Protein AF-A0AAE2YQ61-F1 (afdb_monomer_lite)

Foldseek 3Di:
DVVLVVLLVVLVVVLVVDPDVVLNVLSVVLNVLSPPDDDLVVDDPPDPSSVVVLVSVLVSVVSSVVSPDDDDCVVCVVSVNNVVVVVCPPD

Sequence (91 aa):
MKHGQAIEEWARETMAKTDREAKRERLRRLLAGLHRHPDSASLPVGSPQRILVQSHERNLMQEAVNLGYEPPEQILKEMGLHLALELGVGL

Secondary structure (DSSP, 8-state):
-HHHHHHHHHHHHHHHH---HHHHHHHHHHHHHHTSS--GGGSPTT-HHHHHHHHHHHHHHHHHHHTT----HHHHHHTT-HHHHHTT---

Radius of gyration: 13.6 Å; chains: 1; bounding box: 31×26×37 Å

Organism: NCBI:txid2724909

Structure (mmCIF, N/CA/C/O backbone):
data_AF-A0AAE2YQ61-F1
#
_entry.id   AF-A0AAE2YQ61-F1
#
loop_
_atom_site.group_PDB
_atom_site.id
_atom_site.type_symbol
_atom_site.label_atom_id
_atom_site.label_alt_id
_atom_site.label_comp_id
_atom_site.label_asym_id
_atom_site.label_entity_id
_atom_site.label_seq_id
_atom_site.pdbx_PDB_ins_code
_atom_site.Cartn_x
_atom_site.Cartn_y
_atom_site.Cartn_z
_atom_site.occupancy
_atom_site.B_iso_or_equiv
_atom_site.auth_seq_id
_atom_site.auth_comp_id
_atom_site.auth_asym_id
_atom_site.auth_atom_id
_atom_site.pdbx_PDB_model_num
ATOM 1 N N . MET A 1 1 ? -1.772 -8.290 -8.345 1.00 56.19 1 MET A N 1
ATOM 2 C CA . MET A 1 1 ? -0.551 -8.026 -7.559 1.00 56.19 1 MET A CA 1
ATOM 3 C C . MET A 1 1 ? -0.439 -9.069 -6.464 1.00 56.19 1 MET A C 1
ATOM 5 O O . MET A 1 1 ? -1.403 -9.209 -5.719 1.00 56.19 1 MET A O 1
ATOM 9 N N . LYS A 1 2 ? 0.709 -9.740 -6.291 1.00 61.53 2 LYS A N 1
ATOM 10 C CA . LYS A 1 2 ? 0.945 -10.562 -5.080 1.00 61.53 2 LYS A CA 1
ATOM 11 C C . LYS A 1 2 ? 0.804 -9.733 -3.787 1.00 61.53 2 LYS A C 1
ATOM 13 O O . LYS A 1 2 ? 0.330 -10.241 -2.783 1.00 61.53 2 LYS A O 1
ATOM 18 N N . HIS A 1 3 ? 1.119 -8.437 -3.861 1.00 69.50 3 HIS A N 1
ATOM 19 C CA . HIS A 1 3 ? 1.076 -7.495 -2.733 1.00 69.50 3 HIS A CA 1
ATOM 20 C C . HIS A 1 3 ? -0.304 -6.856 -2.510 1.00 69.50 3 HIS A C 1
ATOM 22 O O . HIS A 1 3 ? -0.670 -6.545 -1.384 1.00 69.50 3 HIS A O 1
ATOM 28 N N . GLY A 1 4 ? -1.101 -6.702 -3.572 1.00 73.00 4 GLY A N 1
ATOM 29 C CA . GLY A 1 4 ? -2.444 -6.118 -3.489 1.00 73.00 4 GLY A CA 1
ATOM 30 C C . GLY A 1 4 ? -3.423 -6.987 -2.700 1.00 73.00 4 GLY A C 1
ATOM 31 O O . GLY A 1 4 ? -4.243 -6.450 -1.966 1.00 73.00 4 GLY A O 1
ATOM 32 N N . GLN A 1 5 ? -3.274 -8.315 -2.774 1.00 79.69 5 GLN A N 1
ATOM 33 C CA . GLN A 1 5 ? -4.059 -9.249 -1.958 1.00 79.69 5 GLN A CA 1
ATOM 34 C C . GLN A 1 5 ? -3.767 -9.091 -0.460 1.00 79.69 5 GLN A C 1
ATOM 36 O O . GLN A 1 5 ? -4.698 -9.075 0.336 1.00 79.69 5 GLN A O 1
ATOM 41 N N . ALA A 1 6 ? -2.501 -8.895 -0.078 1.00 82.19 6 ALA A N 1
ATOM 42 C CA . ALA A 1 6 ? -2.125 -8.692 1.321 1.00 82.19 6 ALA A CA 1
ATOM 43 C C . ALA A 1 6 ? -2.677 -7.370 1.886 1.00 82.19 6 ALA A C 1
ATOM 45 O O . ALA A 1 6 ? -3.177 -7.340 3.010 1.00 82.19 6 ALA A O 1
ATOM 46 N N . ILE A 1 7 ? -2.637 -6.284 1.100 1.00 83.44 7 ILE A N 1
ATOM 47 C CA . ILE A 1 7 ? -3.260 -5.006 1.486 1.00 83.44 7 ILE A CA 1
ATOM 48 C C . ILE A 1 7 ? -4.780 -5.159 1.571 1.00 83.44 7 ILE A C 1
ATOM 50 O O . ILE A 1 7 ? -5.395 -4.621 2.490 1.00 83.44 7 ILE A O 1
ATOM 54 N N . GLU A 1 8 ? -5.396 -5.884 0.635 1.00 86.38 8 GLU A N 1
ATOM 55 C CA . GLU A 1 8 ? -6.839 -6.110 0.631 1.00 86.38 8 GLU A CA 1
ATOM 56 C C . GLU A 1 8 ? -7.302 -6.869 1.881 1.00 86.38 8 GLU A C 1
ATOM 58 O O . GLU A 1 8 ? -8.252 -6.443 2.543 1.00 86.38 8 GLU A O 1
ATOM 63 N N . GLU A 1 9 ? -6.622 -7.961 2.225 1.00 87.25 9 GLU A N 1
ATOM 64 C CA . GLU A 1 9 ? -6.914 -8.763 3.414 1.00 87.25 9 GLU A CA 1
ATOM 65 C C . GLU A 1 9 ? -6.748 -7.931 4.692 1.00 87.25 9 GLU A C 1
ATOM 67 O O . GLU A 1 9 ? -7.687 -7.808 5.485 1.00 87.25 9 GLU A O 1
ATOM 72 N N . TRP A 1 10 ? -5.611 -7.243 4.832 1.00 89.56 10 TRP A N 1
ATOM 73 C CA . TRP A 1 10 ? -5.357 -6.344 5.957 1.00 89.56 10 TRP A CA 1
ATOM 74 C C . TRP A 1 10 ? -6.405 -5.227 6.071 1.00 89.56 10 TRP A C 1
ATOM 76 O O . TRP A 1 10 ? -6.888 -4.930 7.170 1.00 89.56 10 TRP A O 1
ATOM 86 N N . ALA A 1 11 ? -6.787 -4.599 4.955 1.00 87.75 11 ALA A N 1
ATOM 87 C CA . ALA A 1 11 ? -7.752 -3.506 4.953 1.00 87.75 11 ALA A CA 1
ATOM 88 C C . ALA A 1 11 ? -9.145 -3.994 5.370 1.00 87.75 11 ALA A C 1
ATOM 90 O O . ALA A 1 11 ? -9.810 -3.327 6.167 1.00 87.75 11 ALA A O 1
ATOM 91 N N . ARG A 1 12 ? -9.569 -5.175 4.898 1.00 88.44 12 ARG A N 1
ATOM 92 C CA . ARG A 1 12 ? -10.840 -5.808 5.292 1.00 88.44 12 ARG A CA 1
ATOM 93 C C . ARG A 1 12 ? -10.864 -6.138 6.782 1.00 88.44 1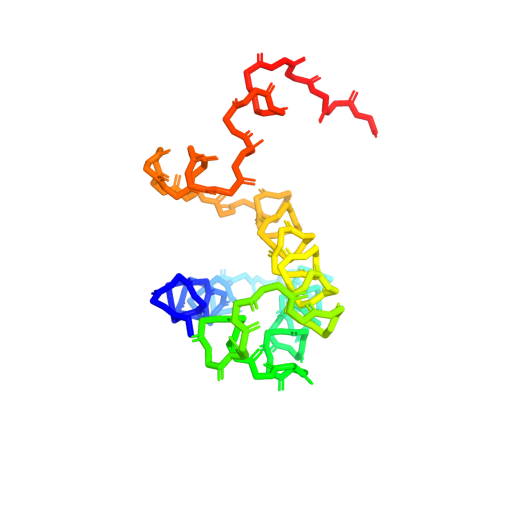2 ARG A C 1
ATOM 95 O O . ARG A 1 12 ? -11.828 -5.781 7.463 1.00 88.44 12 ARG A O 1
ATOM 102 N N . GLU A 1 13 ? -9.801 -6.742 7.309 1.00 88.00 13 GLU A N 1
ATOM 103 C CA . GLU A 1 13 ? -9.689 -7.016 8.744 1.00 88.00 13 GLU A CA 1
ATOM 104 C C . GLU A 1 13 ? -9.696 -5.737 9.585 1.00 88.00 13 GLU A C 1
ATOM 106 O O . GLU A 1 13 ? -10.389 -5.645 10.600 1.00 88.00 13 GLU A O 1
ATOM 111 N N . THR A 1 14 ? -8.943 -4.724 9.157 1.00 87.56 14 THR A N 1
ATOM 112 C CA . THR A 1 14 ? -8.841 -3.450 9.875 1.00 87.56 14 THR A CA 1
ATOM 113 C C . THR A 1 14 ? -10.172 -2.702 9.860 1.00 87.56 14 THR A C 1
ATOM 115 O O . THR A 1 14 ? -10.548 -2.101 10.866 1.00 87.56 14 THR A O 1
ATOM 118 N N . MET A 1 15 ? -10.930 -2.767 8.761 1.00 87.81 15 MET A N 1
ATOM 119 C CA . MET A 1 15 ? -12.285 -2.211 8.679 1.00 87.81 15 MET A CA 1
ATOM 120 C C . MET A 1 15 ? -13.268 -2.892 9.636 1.00 87.8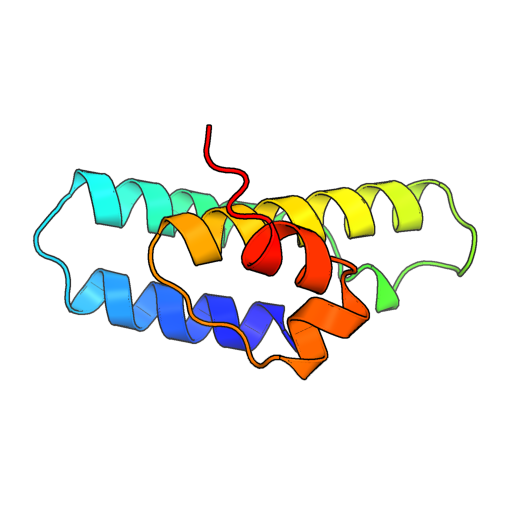1 15 MET A C 1
ATOM 122 O O . MET A 1 15 ? -14.142 -2.207 10.176 1.00 87.81 15 MET A O 1
ATOM 126 N N . ALA A 1 16 ? -13.132 -4.208 9.833 1.00 88.44 16 ALA A N 1
ATOM 127 C CA . ALA A 1 16 ? -13.954 -4.981 10.762 1.00 88.44 16 ALA A CA 1
ATOM 128 C C . ALA A 1 16 ? -13.611 -4.683 12.230 1.00 88.44 16 ALA A C 1
ATOM 130 O O . ALA A 1 16 ? -14.497 -4.677 13.077 1.00 88.44 16 ALA A O 1
ATOM 131 N N . LYS A 1 17 ? -12.335 -4.399 12.518 1.00 87.94 17 LYS A N 1
ATOM 132 C CA . LYS A 1 17 ? -11.824 -4.110 13.869 1.00 87.94 17 LYS A CA 1
ATOM 133 C C . LYS A 1 17 ? -11.924 -2.631 14.269 1.00 87.94 17 LYS A C 1
ATOM 135 O O . LYS A 1 17 ? -11.769 -2.313 15.442 1.00 87.94 17 LYS A O 1
ATOM 140 N N . THR A 1 18 ? -12.110 -1.707 13.321 1.00 86.00 18 THR A N 1
ATOM 141 C CA . THR A 1 18 ? -12.143 -0.265 13.610 1.00 86.00 18 THR A CA 1
ATOM 142 C C . THR A 1 18 ? -13.567 0.272 13.746 1.00 86.00 18 THR A C 1
ATOM 144 O O . THR A 1 18 ? -14.388 0.117 12.844 1.00 86.00 18 THR A O 1
ATOM 147 N N . ASP A 1 19 ? -13.823 0.997 14.836 1.00 84.12 19 ASP A N 1
ATOM 148 C CA . ASP A 1 19 ? -15.083 1.725 15.063 1.00 84.12 19 ASP A CA 1
ATOM 149 C C . ASP A 1 19 ? -15.053 3.158 14.506 1.00 84.12 19 ASP A C 1
ATOM 151 O O . ASP A 1 19 ? -16.053 3.875 14.506 1.00 84.12 19 ASP A O 1
ATOM 155 N N . ARG A 1 20 ? -13.891 3.609 14.016 1.00 89.06 20 ARG A N 1
ATOM 156 C CA . ARG A 1 20 ? -13.726 4.956 13.461 1.00 89.06 20 ARG A CA 1
ATOM 157 C C . ARG A 1 20 ? -14.210 4.983 12.017 1.00 89.06 20 ARG A C 1
ATOM 159 O O . ARG A 1 20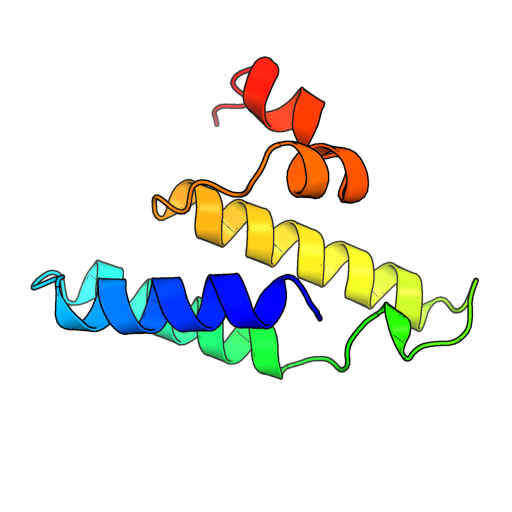 ? -13.474 4.587 11.112 1.00 89.06 20 ARG A O 1
ATOM 166 N N . GLU A 1 21 ? -15.388 5.556 11.791 1.00 87.50 21 GLU A N 1
ATOM 167 C CA . GLU A 1 21 ? -15.974 5.674 10.447 1.00 87.50 21 GLU A CA 1
ATOM 168 C C . GLU A 1 21 ? -15.040 6.410 9.466 1.00 87.50 21 GLU A C 1
ATOM 170 O O . GLU A 1 21 ? -14.877 5.990 8.325 1.00 87.50 21 GLU A O 1
ATOM 175 N N . ALA A 1 22 ? -14.304 7.427 9.934 1.00 87.00 22 ALA A N 1
ATOM 176 C CA . ALA A 1 22 ? -13.301 8.124 9.123 1.00 87.00 22 ALA A CA 1
ATOM 177 C C . ALA A 1 22 ? -12.144 7.214 8.662 1.00 87.00 22 ALA A C 1
ATOM 179 O O . ALA A 1 22 ? -11.660 7.352 7.539 1.00 87.00 22 ALA A O 1
ATOM 180 N N . LYS A 1 23 ? -11.694 6.273 9.506 1.00 84.31 23 LYS A N 1
ATOM 181 C CA . LYS A 1 23 ? -10.663 5.291 9.128 1.00 84.31 23 LYS A CA 1
ATOM 182 C C . LYS A 1 23 ? -11.246 4.257 8.166 1.00 84.31 23 LYS A C 1
ATOM 184 O O . LYS A 1 23 ? -10.605 3.921 7.175 1.00 84.31 23 LYS A O 1
ATOM 189 N N . ARG A 1 24 ? -12.475 3.805 8.422 1.00 87.31 24 ARG A N 1
ATOM 190 C CA . ARG A 1 24 ? -13.202 2.858 7.570 1.00 87.31 24 ARG A CA 1
ATOM 191 C C . ARG A 1 24 ? -13.425 3.409 6.157 1.00 87.31 24 ARG A C 1
ATOM 193 O O . ARG A 1 24 ? -13.209 2.690 5.189 1.00 87.31 24 ARG A O 1
ATOM 200 N N . GLU A 1 25 ? -13.775 4.687 6.029 1.00 89.31 25 GLU A N 1
ATOM 201 C CA . GLU A 1 25 ? -13.925 5.366 4.736 1.00 89.31 25 GLU A CA 1
ATOM 202 C C . GLU A 1 25 ? -12.596 5.461 3.970 1.00 89.31 25 GLU A C 1
ATOM 204 O O . GLU A 1 25 ? -12.547 5.164 2.778 1.00 89.31 25 GLU A O 1
ATOM 209 N N . ARG A 1 26 ? -11.490 5.795 4.649 1.00 88.44 26 ARG A N 1
ATOM 210 C CA . ARG A 1 26 ? -10.153 5.787 4.024 1.00 88.44 26 ARG A CA 1
ATOM 211 C C . ARG A 1 26 ? -9.764 4.392 3.525 1.00 88.44 26 ARG A C 1
ATOM 213 O O . ARG A 1 26 ? -9.300 4.259 2.400 1.00 88.44 26 ARG A O 1
ATOM 220 N N . LEU A 1 27 ? -10.035 3.346 4.309 1.00 88.12 27 LEU A N 1
ATOM 221 C CA . LEU A 1 27 ? -9.785 1.957 3.903 1.00 88.12 27 LEU A CA 1
ATOM 222 C C . LEU A 1 27 ? -10.652 1.530 2.705 1.00 88.12 27 LEU A C 1
ATOM 224 O O . LEU A 1 27 ? -10.153 0.861 1.803 1.00 88.12 27 LEU A O 1
ATOM 228 N N . ARG A 1 28 ? -11.919 1.967 2.629 1.00 88.38 28 ARG A N 1
ATOM 229 C CA . ARG A 1 28 ? -12.763 1.742 1.438 1.00 88.38 28 ARG A CA 1
ATOM 230 C C . ARG A 1 28 ? -12.175 2.395 0.188 1.00 88.38 28 ARG A C 1
ATOM 232 O O . ARG A 1 28 ? -12.176 1.776 -0.874 1.00 88.38 28 ARG A O 1
ATOM 239 N N . ARG A 1 29 ? -11.665 3.625 0.304 1.00 88.69 29 ARG A N 1
ATOM 240 C CA . ARG A 1 29 ? -11.022 4.336 -0.815 1.00 88.69 29 ARG A CA 1
ATOM 241 C C . ARG A 1 29 ? -9.744 3.644 -1.272 1.00 88.69 29 ARG A C 1
ATOM 243 O O . ARG A 1 29 ? -9.562 3.482 -2.475 1.00 88.69 29 ARG A O 1
ATOM 250 N N . LEU A 1 30 ? -8.929 3.171 -0.330 1.00 87.75 30 LEU A N 1
ATOM 251 C CA . LEU A 1 30 ? -7.732 2.382 -0.616 1.00 87.75 30 LEU A CA 1
ATOM 252 C C . LEU A 1 30 ? -8.077 1.119 -1.426 1.00 87.75 30 LEU A C 1
ATOM 254 O O . LEU A 1 30 ? -7.484 0.870 -2.475 1.00 87.75 30 LEU A O 1
ATOM 258 N N . LEU A 1 31 ? -9.094 0.364 -0.990 1.00 87.50 31 LEU A N 1
ATOM 259 C CA . LEU A 1 31 ? -9.580 -0.833 -1.690 1.00 87.50 31 LEU A CA 1
ATOM 260 C C . LEU A 1 31 ? -10.119 -0.519 -3.093 1.00 87.50 31 LEU A C 1
ATOM 262 O O . LEU A 1 31 ? -9.812 -1.221 -4.055 1.00 87.50 31 LEU A O 1
ATOM 266 N N . ALA A 1 32 ? -10.890 0.560 -3.241 1.00 86.81 32 ALA A N 1
ATOM 267 C CA . ALA A 1 32 ? -11.362 1.001 -4.552 1.00 86.81 32 ALA A CA 1
ATOM 268 C C . ALA A 1 32 ? -10.194 1.397 -5.476 1.00 86.81 32 ALA A C 1
ATOM 270 O O . ALA A 1 32 ? -10.226 1.119 -6.676 1.00 86.81 32 ALA A O 1
ATOM 271 N N . GLY A 1 33 ? -9.147 2.010 -4.917 1.00 84.12 33 GLY A N 1
ATOM 272 C CA . GLY A 1 33 ? -7.922 2.366 -5.627 1.00 84.12 33 GLY A CA 1
ATOM 273 C C . GLY A 1 33 ? -7.131 1.152 -6.116 1.00 84.12 33 GLY A C 1
ATOM 274 O O . GLY A 1 33 ? -6.620 1.190 -7.237 1.00 84.12 33 GLY A O 1
ATOM 275 N N . LEU A 1 34 ? -7.083 0.077 -5.321 1.00 82.06 34 LEU A N 1
ATOM 276 C CA . LEU A 1 34 ? -6.455 -1.205 -5.672 1.00 82.06 34 LEU A CA 1
ATOM 277 C C . LEU A 1 34 ? -7.103 -1.863 -6.894 1.00 82.06 34 LEU A C 1
ATOM 279 O O . LEU A 1 34 ? -6.406 -2.417 -7.736 1.00 82.06 34 LEU A O 1
ATOM 283 N N . HIS A 1 35 ? -8.427 -1.776 -7.021 1.00 79.75 35 HIS A N 1
ATOM 284 C CA . HIS A 1 35 ? -9.164 -2.393 -8.131 1.00 79.75 35 HIS A CA 1
ATOM 285 C C . HIS A 1 35 ? -9.251 -1.508 -9.384 1.00 79.75 35 HIS A C 1
ATOM 287 O O . HIS A 1 35 ? -9.810 -1.924 -10.398 1.00 79.75 35 HIS A O 1
ATOM 293 N N . ARG A 1 36 ? -8.723 -0.278 -9.333 1.00 81.44 36 ARG A N 1
ATOM 294 C CA . ARG A 1 36 ? -8.867 0.709 -10.413 1.00 81.44 36 ARG A CA 1
ATOM 295 C C . ARG A 1 36 ? -8.023 0.392 -11.646 1.00 81.44 36 ARG A C 1
ATOM 297 O O . ARG A 1 36 ? -8.411 0.755 -12.755 1.00 81.44 36 ARG A O 1
ATOM 304 N N . HIS A 1 37 ? -6.872 -0.244 -11.456 1.00 78.44 37 HIS A N 1
ATOM 305 C CA . HIS A 1 37 ? -5.932 -0.552 -12.528 1.00 78.44 37 HIS A CA 1
ATOM 306 C C . HIS A 1 37 ? -5.577 -2.042 -12.525 1.00 78.44 37 HIS A C 1
ATOM 308 O O . HIS A 1 37 ? -5.540 -2.656 -11.459 1.00 78.44 37 HIS A O 1
ATOM 314 N N . PRO A 1 38 ? -5.318 -2.636 -13.705 1.00 75.75 38 PRO A N 1
ATOM 315 C CA . PRO A 1 38 ? -4.752 -3.976 -13.771 1.00 75.75 38 PRO A CA 1
ATOM 316 C C . PRO A 1 38 ? -3.351 -3.979 -13.154 1.00 75.75 38 PRO A C 1
ATOM 318 O O . PRO A 1 38 ? -2.689 -2.947 -13.110 1.00 75.75 38 PRO A O 1
ATOM 321 N N . ASP A 1 39 ? -2.893 -5.152 -12.721 1.00 77.81 39 ASP A N 1
ATOM 322 C CA . ASP A 1 39 ? -1.556 -5.344 -12.152 1.00 77.81 39 ASP A CA 1
ATOM 323 C C . ASP A 1 39 ? -0.476 -4.818 -13.107 1.00 77.81 39 ASP A C 1
ATOM 325 O O . ASP A 1 39 ? -0.473 -5.181 -14.290 1.00 77.81 39 ASP A O 1
ATOM 329 N N . SER A 1 40 ? 0.466 -4.010 -12.615 1.00 79.44 40 SER A N 1
ATOM 330 C CA . SER A 1 40 ? 1.572 -3.527 -13.447 1.00 79.44 40 SER A CA 1
ATOM 331 C C . SER A 1 40 ? 2.394 -4.667 -14.059 1.00 79.44 40 SER A C 1
ATOM 333 O O . SER A 1 40 ? 2.928 -4.521 -15.164 1.00 79.44 40 SER A O 1
ATOM 335 N N . ALA A 1 41 ? 2.446 -5.830 -13.400 1.00 79.44 41 ALA A N 1
ATOM 336 C CA . ALA A 1 41 ? 3.097 -7.035 -13.910 1.00 79.44 41 ALA A CA 1
ATOM 337 C C . ALA A 1 41 ? 2.397 -7.635 -15.142 1.00 79.44 41 ALA A C 1
ATOM 339 O O . ALA A 1 41 ? 3.037 -8.346 -15.915 1.00 79.44 41 ALA A O 1
ATOM 340 N N . SER A 1 42 ? 1.110 -7.335 -15.347 1.00 82.19 42 SER A N 1
ATOM 341 C CA . SER A 1 42 ? 0.347 -7.772 -16.525 1.00 82.19 42 SER A CA 1
ATOM 342 C C . SER A 1 42 ? 0.577 -6.891 -17.758 1.00 82.19 42 SER A C 1
ATOM 344 O O . SER A 1 42 ? 0.188 -7.261 -18.865 1.00 82.19 42 SER A O 1
ATOM 346 N N . LEU A 1 43 ? 1.223 -5.733 -17.585 1.00 83.31 43 LEU A N 1
ATOM 347 C CA . LEU A 1 43 ? 1.473 -4.779 -18.659 1.00 83.31 43 LEU A CA 1
ATOM 348 C C . LEU A 1 43 ? 2.851 -4.994 -19.310 1.00 83.31 43 LEU A C 1
ATOM 350 O O . LEU A 1 43 ? 3.815 -5.379 -18.630 1.00 83.31 43 LEU A O 1
ATOM 354 N N . PRO A 1 44 ? 2.992 -4.683 -20.616 1.00 85.31 44 PRO A N 1
ATOM 355 C CA . PRO A 1 44 ? 4.264 -4.807 -21.316 1.00 85.31 44 PRO A CA 1
ATOM 356 C C . PRO A 1 44 ? 5.380 -4.033 -20.609 1.00 85.31 44 PRO A C 1
ATOM 358 O O . PRO A 1 44 ? 5.200 -2.879 -20.198 1.00 85.31 44 PRO A O 1
ATOM 361 N N . VAL A 1 45 ? 6.541 -4.678 -20.468 1.00 83.00 45 VAL A N 1
ATOM 362 C CA . VAL A 1 45 ? 7.756 -4.053 -19.927 1.00 83.00 45 VAL A CA 1
ATOM 363 C C . VAL A 1 45 ? 8.090 -2.818 -20.773 1.00 83.00 45 VAL A C 1
ATOM 365 O O . VAL A 1 45 ? 8.082 -2.892 -21.997 1.00 83.00 45 VAL A O 1
ATOM 368 N N . GLY A 1 46 ? 8.351 -1.677 -20.131 1.00 80.56 46 GLY A N 1
ATOM 369 C CA . GLY A 1 46 ? 8.696 -0.424 -20.816 1.00 80.56 46 GLY A CA 1
ATOM 370 C C . GLY A 1 46 ? 7.512 0.360 -21.393 1.00 80.56 46 GLY A C 1
ATOM 371 O O . GLY A 1 46 ? 7.715 1.451 -21.921 1.00 80.56 46 GLY A O 1
ATOM 372 N N . SER A 1 47 ? 6.277 -0.140 -21.273 1.00 87.62 47 SER A N 1
ATOM 373 C CA . SER A 1 47 ? 5.101 0.631 -21.685 1.00 87.62 47 SER A CA 1
ATOM 374 C C . SER A 1 47 ? 4.856 1.826 -20.746 1.00 87.62 47 SER A C 1
ATOM 376 O O . SER A 1 47 ? 4.984 1.682 -19.523 1.00 87.62 47 SER A O 1
ATOM 378 N N . PRO A 1 48 ? 4.444 2.996 -21.270 1.00 86.25 48 PRO A N 1
ATOM 379 C CA . PRO A 1 48 ? 4.065 4.138 -20.436 1.00 86.25 48 PRO A CA 1
ATOM 380 C C . PRO A 1 48 ? 2.959 3.791 -19.432 1.00 86.25 48 PRO A C 1
ATOM 382 O O . PRO A 1 48 ? 2.978 4.257 -18.295 1.00 86.25 48 PRO A O 1
ATOM 385 N N . GLN A 1 49 ? 2.023 2.919 -19.823 1.00 86.50 49 GLN A N 1
ATOM 386 C CA . GLN A 1 49 ? 0.946 2.446 -18.955 1.00 86.50 49 GLN A CA 1
ATOM 387 C C . GLN A 1 49 ? 1.499 1.709 -17.735 1.00 86.50 49 GLN A C 1
ATOM 389 O O . GLN A 1 49 ? 1.041 1.951 -16.622 1.00 86.50 49 GLN A O 1
ATOM 394 N N . ARG A 1 50 ? 2.516 0.857 -17.912 1.00 85.69 50 ARG A N 1
ATOM 395 C CA . ARG A 1 50 ? 3.142 0.146 -16.792 1.00 85.69 50 ARG A CA 1
ATOM 396 C C . ARG A 1 50 ? 3.792 1.101 -15.800 1.00 85.69 50 ARG A C 1
ATOM 398 O O . ARG A 1 50 ? 3.636 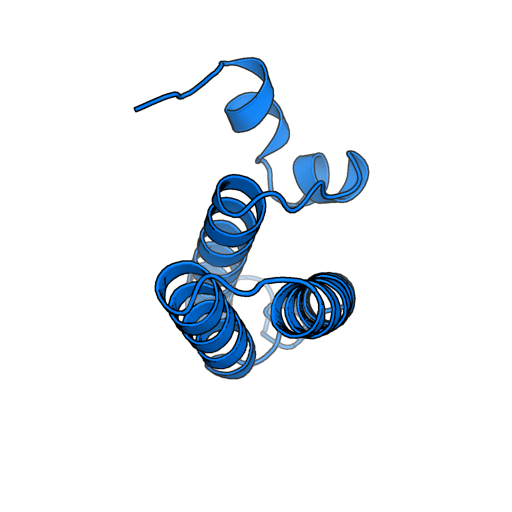0.901 -14.602 1.00 85.69 50 ARG A O 1
ATOM 405 N N . ILE A 1 51 ? 4.468 2.144 -16.279 1.00 84.88 51 ILE A N 1
ATOM 406 C CA . ILE A 1 51 ? 5.098 3.156 -15.414 1.00 84.88 51 ILE A CA 1
ATOM 407 C C . ILE A 1 51 ? 4.034 3.890 -14.585 1.00 84.88 51 ILE A C 1
ATOM 409 O O . ILE A 1 51 ? 4.199 4.064 -13.377 1.00 84.88 51 ILE A O 1
ATOM 413 N N . LEU A 1 52 ? 2.919 4.275 -15.215 1.00 86.56 52 LEU A N 1
ATOM 414 C CA . LEU A 1 52 ? 1.802 4.926 -14.527 1.00 86.56 52 LEU A CA 1
ATOM 415 C C . LEU A 1 52 ? 1.184 4.021 -13.457 1.00 86.56 52 LEU A C 1
ATOM 417 O O . LEU A 1 52 ? 0.960 4.471 -12.334 1.00 86.56 52 LEU A O 1
ATOM 421 N N . VAL A 1 53 ? 0.956 2.744 -13.776 1.00 86.31 53 VAL A N 1
ATOM 422 C CA . VAL A 1 53 ? 0.402 1.784 -12.814 1.00 86.31 53 VAL A CA 1
ATOM 423 C C . VAL A 1 53 ? 1.383 1.516 -11.672 1.00 86.31 53 VAL A C 1
ATOM 425 O O . VAL A 1 53 ? 0.965 1.543 -10.525 1.00 86.31 53 VAL A O 1
ATOM 428 N N . GLN A 1 54 ? 2.685 1.364 -11.933 1.00 85.44 54 GLN A N 1
ATOM 429 C CA . GLN A 1 54 ? 3.691 1.205 -10.869 1.00 85.44 54 GLN A CA 1
ATOM 430 C C . GLN A 1 54 ? 3.742 2.411 -9.923 1.00 85.44 54 GLN A C 1
ATOM 432 O O . GLN A 1 54 ? 3.890 2.250 -8.712 1.00 85.44 54 GLN A O 1
ATOM 437 N N . SER A 1 55 ? 3.602 3.624 -10.463 1.00 85.56 55 SER A N 1
ATOM 438 C CA . SER A 1 55 ? 3.503 4.843 -9.655 1.00 85.56 55 SER A CA 1
ATOM 439 C C . SER A 1 55 ? 2.247 4.832 -8.775 1.00 85.56 55 SER A C 1
ATOM 441 O O . SER A 1 55 ? 2.318 5.103 -7.577 1.00 85.56 55 SER A O 1
ATOM 443 N N . HIS A 1 56 ? 1.103 4.441 -9.343 1.00 86.38 56 HIS A N 1
ATOM 444 C CA . HIS A 1 56 ? -0.156 4.299 -8.606 1.00 86.38 56 HIS A CA 1
ATOM 445 C C . HIS A 1 56 ? -0.070 3.241 -7.498 1.00 86.38 56 HIS A C 1
ATOM 447 O O . HIS A 1 56 ? -0.455 3.508 -6.363 1.00 86.38 56 HIS A O 1
ATOM 453 N N . GLU A 1 57 ? 0.500 2.072 -7.793 1.00 86.00 57 GLU A N 1
ATOM 454 C CA . GLU A 1 57 ? 0.739 0.997 -6.822 1.00 86.00 57 GLU A CA 1
ATOM 455 C C . GLU A 1 57 ? 1.617 1.477 -5.656 1.00 86.00 57 GLU A C 1
ATOM 457 O O . GLU A 1 57 ? 1.313 1.196 -4.496 1.00 86.00 57 GLU A O 1
ATOM 462 N N . ARG A 1 58 ? 2.674 2.252 -5.940 1.00 85.06 58 ARG A N 1
ATOM 463 C CA . ARG A 1 58 ? 3.536 2.849 -4.907 1.00 85.06 58 ARG A CA 1
ATOM 464 C C . ARG A 1 58 ? 2.769 3.828 -4.015 1.00 85.06 58 ARG A C 1
ATOM 466 O O . ARG A 1 58 ? 2.922 3.776 -2.797 1.00 85.06 58 ARG A O 1
ATOM 473 N N . ASN A 1 59 ? 1.930 4.683 -4.598 1.00 86.31 59 ASN A N 1
ATOM 474 C CA . ASN A 1 59 ? 1.116 5.633 -3.834 1.00 86.31 59 ASN A CA 1
ATOM 475 C C . ASN A 1 59 ? 0.114 4.919 -2.918 1.00 86.31 59 ASN A C 1
ATOM 477 O O . ASN A 1 59 ? -0.023 5.298 -1.757 1.00 86.31 59 ASN A O 1
ATOM 481 N N . LEU A 1 60 ? -0.534 3.857 -3.407 1.00 86.44 60 LEU A N 1
ATOM 482 C CA . LEU A 1 60 ? -1.432 3.032 -2.593 1.00 86.44 60 LEU A CA 1
ATOM 483 C C . LEU A 1 60 ? -0.695 2.349 -1.441 1.00 86.44 60 LEU A C 1
ATOM 485 O O . LEU A 1 60 ? -1.207 2.314 -0.325 1.00 86.44 60 LEU A O 1
ATOM 489 N N . MET A 1 61 ? 0.511 1.833 -1.686 1.00 86.25 61 MET A N 1
ATOM 490 C CA . MET A 1 61 ? 1.336 1.257 -0.623 1.00 86.25 61 MET A CA 1
ATOM 491 C C . MET A 1 61 ? 1.659 2.302 0.449 1.00 86.25 61 MET A C 1
ATOM 493 O O . MET A 1 61 ? 1.498 2.033 1.637 1.00 86.25 61 MET A O 1
ATOM 497 N N . GLN A 1 62 ? 2.056 3.510 0.045 1.00 84.62 62 GLN A N 1
ATOM 498 C CA . GLN A 1 62 ? 2.342 4.594 0.984 1.00 84.62 62 GLN A CA 1
ATOM 499 C C . GLN A 1 62 ? 1.097 5.004 1.787 1.00 84.62 62 GLN A C 1
ATOM 501 O O . GLN A 1 62 ? 1.183 5.237 2.992 1.00 84.62 62 GLN A O 1
ATOM 506 N N . GLU A 1 63 ? -0.074 5.058 1.147 1.00 86.38 63 GLU A N 1
ATOM 507 C CA . GLU A 1 63 ? -1.342 5.326 1.828 1.00 86.38 63 GLU A CA 1
ATOM 508 C C . GLU A 1 63 ? -1.688 4.220 2.835 1.00 86.38 63 GLU A C 1
ATOM 510 O O . GLU A 1 63 ? -2.067 4.521 3.968 1.00 86.38 63 GLU A O 1
ATOM 515 N N . ALA A 1 64 ? -1.501 2.949 2.465 1.00 86.44 64 ALA A N 1
ATOM 516 C CA . ALA A 1 64 ? -1.688 1.817 3.367 1.00 86.44 64 ALA A CA 1
ATOM 517 C C . ALA A 1 64 ? -0.766 1.926 4.592 1.00 86.44 64 ALA A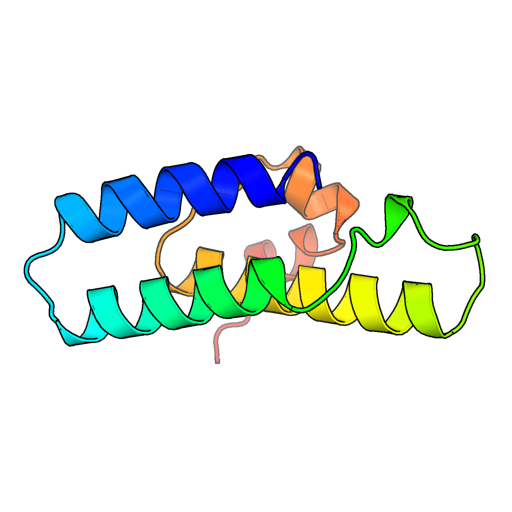 C 1
ATOM 519 O O . ALA A 1 64 ? -1.235 1.800 5.725 1.00 86.44 64 ALA A O 1
ATOM 520 N N . VAL A 1 65 ? 0.517 2.238 4.379 1.00 86.94 65 VAL A N 1
ATOM 521 C CA . VAL A 1 65 ? 1.503 2.459 5.451 1.00 86.94 65 VAL A CA 1
ATOM 522 C C . VAL A 1 65 ? 1.060 3.577 6.391 1.00 86.94 65 VAL A C 1
ATOM 524 O O . VAL A 1 65 ? 0.997 3.383 7.603 1.00 86.94 65 VAL A O 1
ATOM 527 N N . ASN A 1 66 ? 0.633 4.716 5.845 1.00 85.31 66 ASN A N 1
ATOM 528 C CA . ASN A 1 66 ? 0.132 5.846 6.635 1.00 85.31 66 ASN A CA 1
ATOM 529 C C . ASN A 1 66 ? -1.147 5.510 7.432 1.00 85.31 66 ASN A C 1
ATOM 531 O O . ASN A 1 66 ? -1.461 6.169 8.425 1.00 85.31 66 ASN A O 1
ATOM 535 N N . LEU A 1 67 ? -1.904 4.492 7.013 1.00 85.00 67 LEU A N 1
ATOM 536 C CA . LEU A 1 67 ? -3.084 3.980 7.719 1.00 85.00 67 LEU A CA 1
ATOM 537 C C . LEU A 1 67 ? -2.752 2.908 8.778 1.00 85.00 67 LEU A C 1
ATOM 539 O O . LEU A 1 67 ? -3.648 2.505 9.541 1.00 85.00 67 LEU A O 1
ATOM 543 N N . GLY A 1 68 ? -1.483 2.498 8.857 1.00 84.50 68 GLY A N 1
ATOM 544 C CA . GLY A 1 68 ? -0.945 1.531 9.813 1.00 84.50 68 GLY A CA 1
ATOM 545 C C . GLY A 1 68 ? -0.690 0.138 9.236 1.00 84.50 68 GLY A C 1
ATOM 546 O O . GLY A 1 68 ? -0.700 -0.826 9.997 1.00 84.50 68 GLY A O 1
ATOM 547 N N . TYR A 1 69 ? -0.545 0.002 7.916 1.00 85.44 69 TYR A N 1
ATOM 548 C CA . TYR A 1 69 ? -0.073 -1.240 7.305 1.00 85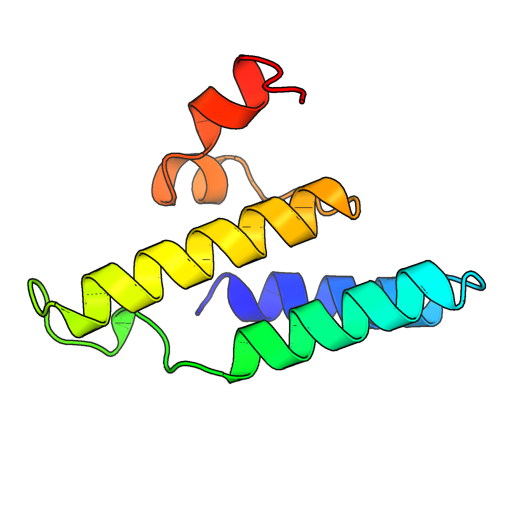.44 69 TYR A CA 1
ATOM 549 C C . TYR A 1 69 ? 1.447 -1.340 7.439 1.00 85.44 69 TYR A C 1
ATOM 551 O O . TYR A 1 69 ? 2.164 -0.403 7.101 1.00 85.44 69 TYR A O 1
ATOM 559 N N . GLU A 1 70 ? 1.943 -2.488 7.883 1.00 84.25 70 GLU A N 1
ATOM 560 C CA . GLU A 1 70 ? 3.377 -2.766 7.959 1.00 84.25 70 GLU A CA 1
ATOM 561 C C . GLU A 1 70 ? 3.748 -3.780 6.867 1.00 84.25 70 GLU A C 1
ATOM 563 O O . GLU A 1 70 ? 3.627 -4.991 7.073 1.00 84.25 70 GLU A O 1
ATOM 568 N N . PRO A 1 71 ? 4.139 -3.317 5.666 1.00 82.06 71 PRO A N 1
ATOM 569 C CA . PRO A 1 71 ? 4.569 -4.208 4.601 1.00 82.06 71 PRO A CA 1
ATOM 570 C C . PRO A 1 71 ? 5.896 -4.896 4.964 1.00 82.06 71 PRO A C 1
ATOM 572 O O . PRO A 1 71 ? 6.782 -4.265 5.545 1.00 82.06 71 PRO A O 1
ATOM 575 N N . PRO A 1 72 ? 6.098 -6.158 4.544 1.00 81.38 72 PRO A N 1
ATOM 576 C CA . PRO A 1 72 ? 7.397 -6.812 4.604 1.00 81.38 72 PRO A CA 1
ATOM 577 C C . PRO A 1 72 ? 8.502 -5.975 3.947 1.00 81.38 72 PRO A C 1
ATOM 579 O O . PRO A 1 72 ? 8.314 -5.406 2.869 1.00 81.38 72 PRO A O 1
ATOM 582 N N . GLU A 1 73 ? 9.694 -5.975 4.546 1.00 76.88 73 GLU A N 1
ATOM 583 C CA . GLU A 1 73 ? 10.855 -5.202 4.078 1.00 76.88 73 GLU A CA 1
ATOM 584 C C . GLU A 1 73 ? 11.212 -5.480 2.606 1.00 76.88 73 GLU A C 1
ATOM 586 O O . GLU A 1 73 ? 11.617 -4.586 1.862 1.00 76.88 73 GLU A O 1
ATOM 591 N N . GLN A 1 74 ? 11.002 -6.716 2.149 1.00 78.38 74 GLN A N 1
ATOM 592 C CA . GLN A 1 74 ? 11.223 -7.107 0.760 1.00 78.38 74 GLN A CA 1
ATOM 593 C C . GLN A 1 74 ? 10.330 -6.326 -0.216 1.00 78.38 74 GLN A C 1
ATOM 595 O O . GLN A 1 74 ? 10.807 -5.891 -1.261 1.00 78.38 74 GLN A O 1
ATOM 600 N N . ILE A 1 75 ? 9.074 -6.060 0.154 1.00 77.31 75 ILE A N 1
ATOM 601 C CA . ILE A 1 75 ? 8.143 -5.264 -0.656 1.00 77.31 75 ILE A CA 1
ATOM 602 C C . ILE A 1 75 ? 8.593 -3.801 -0.696 1.00 77.31 75 ILE A C 1
ATOM 604 O O . ILE A 1 75 ? 8.565 -3.164 -1.749 1.00 77.31 75 ILE A O 1
ATOM 608 N N . LEU A 1 76 ? 9.075 -3.270 0.430 1.00 76.00 76 LEU A N 1
ATOM 609 C CA . LEU A 1 76 ? 9.612 -1.910 0.494 1.00 76.00 76 LEU A CA 1
ATOM 610 C C . LEU A 1 76 ? 10.828 -1.733 -0.417 1.00 76.00 76 LEU A C 1
ATOM 612 O O . LEU A 1 76 ? 10.940 -0.714 -1.100 1.00 76.00 76 LEU A O 1
ATOM 616 N N . LYS A 1 77 ? 11.715 -2.730 -0.469 1.00 77.69 77 LYS A N 1
ATOM 617 C CA . LYS A 1 77 ? 12.867 -2.741 -1.382 1.00 77.69 77 LYS A CA 1
ATOM 618 C C . LYS A 1 77 ? 12.429 -2.849 -2.842 1.00 77.69 77 LYS A C 1
ATOM 620 O O . LYS A 1 77 ? 12.881 -2.052 -3.658 1.00 77.69 77 LYS A O 1
ATOM 625 N N . GLU A 1 78 ? 11.507 -3.758 -3.161 1.00 76.81 78 GLU A N 1
ATOM 626 C CA . GLU A 1 78 ? 10.960 -3.926 -4.519 1.00 76.81 78 GLU A CA 1
ATOM 627 C C . GLU A 1 78 ? 10.290 -2.650 -5.049 1.00 76.81 78 GLU A C 1
ATOM 629 O O . GLU A 1 78 ? 10.437 -2.307 -6.222 1.00 76.81 78 GLU A O 1
ATOM 634 N N . MET A 1 79 ? 9.585 -1.914 -4.187 1.00 73.25 79 MET A N 1
ATOM 635 C CA . MET A 1 79 ? 8.908 -0.671 -4.568 1.00 73.25 79 MET A CA 1
ATOM 636 C C . MET A 1 79 ? 9.818 0.564 -4.514 1.00 73.25 79 MET A C 1
ATOM 638 O O . MET A 1 79 ? 9.393 1.645 -4.935 1.00 73.25 79 MET A O 1
ATOM 642 N N . GLY A 1 80 ? 11.060 0.428 -4.034 1.00 72.81 80 GLY A N 1
ATOM 643 C CA . GLY A 1 80 ? 11.979 1.548 -3.808 1.00 72.81 80 GLY A CA 1
ATOM 644 C C . GLY A 1 80 ? 11.542 2.481 -2.670 1.00 72.81 80 GLY A C 1
ATOM 645 O O . GLY A 1 80 ? 11.935 3.642 -2.647 1.00 72.81 80 GLY A O 1
ATOM 646 N N . LEU A 1 81 ? 10.709 1.989 -1.750 1.00 70.25 81 LEU A N 1
ATOM 647 C CA . LEU A 1 81 ? 10.165 2.716 -0.596 1.00 70.25 81 LEU A CA 1
ATOM 648 C C . LEU A 1 81 ? 11.015 2.565 0.674 1.00 70.25 81 LEU A C 1
ATOM 650 O O . LEU A 1 81 ? 10.779 3.261 1.656 1.00 70.25 81 LEU A O 1
ATOM 654 N N . HIS A 1 82 ? 12.014 1.682 0.660 1.00 63.34 82 HIS A N 1
ATOM 655 C CA . HIS A 1 82 ? 12.879 1.400 1.809 1.00 63.34 82 HIS A CA 1
ATOM 656 C C . HIS A 1 82 ? 13.548 2.668 2.381 1.00 63.34 82 HIS A C 1
ATOM 658 O O . HIS A 1 82 ? 13.505 2.891 3.585 1.00 63.34 82 HIS A O 1
ATOM 664 N N . LEU A 1 83 ? 14.039 3.563 1.516 1.00 55.97 83 LEU A N 1
ATOM 665 C CA . LEU A 1 83 ? 14.640 4.838 1.931 1.00 55.97 83 LEU A CA 1
ATOM 666 C C . LEU A 1 83 ? 13.610 5.863 2.437 1.00 55.97 83 LEU A C 1
ATOM 668 O O . LEU A 1 83 ? 13.942 6.689 3.279 1.00 55.97 83 LEU A O 1
ATOM 672 N N . ALA A 1 84 ? 12.367 5.822 1.944 1.00 56.81 84 ALA A N 1
ATOM 673 C CA . ALA A 1 84 ? 11.318 6.763 2.352 1.00 56.81 84 ALA A CA 1
ATOM 674 C C . ALA A 1 84 ? 10.859 6.523 3.801 1.00 56.81 84 ALA A C 1
ATOM 676 O O . ALA A 1 84 ? 10.520 7.471 4.507 1.00 56.81 84 ALA A O 1
ATOM 677 N N . LEU A 1 85 ? 10.897 5.265 4.253 1.00 55.50 85 LEU A N 1
ATOM 678 C CA . LEU A 1 85 ? 10.597 4.883 5.634 1.00 55.50 85 LEU A CA 1
ATOM 679 C C . LEU A 1 85 ? 11.768 5.137 6.588 1.00 55.50 85 LEU A C 1
ATOM 681 O O . LEU A 1 85 ? 11.543 5.635 7.688 1.00 55.50 85 LEU A O 1
ATOM 685 N N . GLU A 1 86 ? 13.005 4.848 6.173 1.00 52.28 86 GLU A N 1
ATOM 686 C CA . GLU A 1 86 ? 14.194 5.084 7.008 1.00 52.28 86 GLU A CA 1
ATOM 687 C C . GLU A 1 86 ? 14.503 6.571 7.214 1.00 52.28 86 GLU A C 1
ATOM 689 O O . GLU A 1 86 ? 14.978 6.960 8.279 1.00 52.28 86 GLU A O 1
ATOM 694 N N . LEU A 1 87 ? 14.206 7.423 6.227 1.00 51.34 87 LEU A N 1
ATOM 695 C CA . LEU A 1 87 ? 14.462 8.863 6.323 1.00 51.34 87 LEU A CA 1
ATOM 696 C C . LEU A 1 87 ? 13.384 9.641 7.079 1.00 51.34 87 LEU A C 1
ATOM 698 O O . LEU A 1 87 ? 13.520 10.856 7.205 1.00 51.34 87 LEU A O 1
ATOM 702 N N . GLY A 1 88 ? 12.331 8.983 7.581 1.00 46.38 88 GLY A N 1
ATOM 703 C CA . GLY A 1 88 ? 11.280 9.663 8.334 1.00 46.38 88 GLY A CA 1
ATOM 704 C C . GLY A 1 88 ? 10.742 10.886 7.590 1.00 46.38 88 GLY A C 1
ATOM 705 O O . GLY A 1 88 ? 10.640 11.955 8.180 1.00 46.38 88 GLY A O 1
ATOM 706 N N . VAL A 1 89 ? 10.448 10.745 6.295 1.00 46.62 89 VAL A N 1
ATOM 707 C CA . VAL A 1 89 ? 9.686 11.740 5.531 1.00 46.62 89 VAL A CA 1
ATOM 708 C C . VAL A 1 89 ? 8.215 11.316 5.653 1.00 46.62 89 VAL A C 1
ATOM 710 O O . VAL A 1 89 ? 7.746 10.483 4.892 1.00 46.62 89 VAL A O 1
ATOM 713 N N . GLY A 1 90 ? 7.422 11.722 6.646 1.00 47.69 90 GLY A N 1
ATOM 714 C CA . GLY A 1 90 ? 7.587 12.831 7.577 1.00 47.69 90 GLY A CA 1
ATOM 715 C C . GLY A 1 90 ? 7.458 14.184 6.896 1.00 47.69 90 GLY A C 1
ATOM 716 O O . GLY A 1 90 ? 8.409 14.956 6.932 1.00 47.69 90 GLY A O 1
ATOM 717 N N . LEU A 1 91 ? 6.319 14.418 6.230 1.00 36.88 91 LEU A N 1
ATOM 718 C CA . LEU A 1 91 ? 5.486 15.638 6.248 1.00 36.88 91 LEU A CA 1
ATOM 719 C C . LEU A 1 91 ? 4.423 15.580 5.141 1.00 36.88 91 LEU A C 1
ATOM 721 O O . LEU A 1 91 ? 4.789 15.324 3.974 1.00 36.88 91 LEU A O 1
#

pLDDT: mean 79.6, std 11.7, range [36.88, 89.56]